Protein AF-A0A016V2E9-F1 (afdb_monomer)

Radius of gyration: 21.02 Å; Cα contacts (8 Å, |Δi|>4): 206; chains: 1; bounding box: 46×68×45 Å

Foldseek 3Di:
DDDDPPPPVVVVVVVVVVVVVVVVVVVVVVVVVVLVVLCVVPPVLAPPDSVLQVVLLVLLCVLLVPPPQQAAEDSVQQSVQSQCADPPRDDDDPPKDKQKDKDWDDDDSNVSSNVCSVVSNVVPPFRYKHKDKDDDPTMIMIMMITD

Mean predicted aligned error: 10.23 Å

Nearest PDB structures (foldseek):
  3qmn-assembly1_B  TM=6.971E-01  e=6.783E-01  Vibrio cholerae O1 biovar El Tor str. N16961
  5vcb-assembly3_M  TM=4.398E-01  e=1.195E+00  Escherichia coli K-12
  8bx8-assembly1_O  TM=2.131E-01  e=7.224E-01  Tetrahymena thermophila
  7kzn-assembly1_F  TM=2.537E-01  e=1.537E+00  Chlamydomonas reinhardtii
  5vcb-assembly3_O  TM=2.467E-01  e=1.743E+00  Escherichia coli K-12

InterPro domains:
  IPR035109 Ancylostoma-associated secreted protein related [PF17641] (40-146)

Solvent-accessible surface area (backbone atoms only — not comparable to full-atom values): 8253 Å² total; per-residue (Å²): 143,80,90,86,77,83,73,71,70,64,62,63,64,58,60,61,57,58,55,51,56,52,50,52,49,51,51,49,49,52,60,52,48,59,62,51,47,31,43,72,76,43,48,92,62,32,66,84,47,61,67,59,48,52,48,44,54,48,38,41,39,61,36,37,66,38,86,90,52,83,63,44,80,34,56,70,31,17,51,56,10,32,37,60,33,37,90,78,70,48,86,85,60,83,93,49,47,74,51,76,50,71,48,76,50,82,80,52,58,60,61,50,29,55,74,38,21,71,60,45,48,69,55,64,86,53,42,36,35,12,52,22,66,33,76,56,101,51,33,24,28,35,23,34,24,32,74

Structure (mmCIF, N/CA/C/O backbone):
data_AF-A0A016V2E9-F1
#
_entry.id   AF-A0A016V2E9-F1
#
loop_
_atom_site.group_PDB
_atom_site.id
_atom_site.type_symbol
_atom_site.label_atom_id
_atom_site.label_alt_id
_atom_site.label_comp_id
_atom_site.label_asym_id
_atom_site.label_entity_id
_atom_site.label_seq_id
_atom_site.pdbx_PDB_ins_code
_atom_site.Cartn_x
_atom_site.Cartn_y
_atom_site.Cartn_z
_atom_site.occupancy
_atom_site.B_iso_or_equiv
_atom_site.auth_seq_id
_atom_site.auth_comp_id
_atom_site.auth_asym_id
_atom_site.auth_atom_id
_atom_site.pdbx_PDB_model_num
ATOM 1 N N . MET A 1 1 ? -31.905 56.557 26.326 1.00 41.41 1 MET A N 1
ATOM 2 C CA . MET A 1 1 ? -31.121 55.365 26.717 1.00 41.41 1 MET A CA 1
ATOM 3 C C . MET A 1 1 ? -31.306 54.320 25.637 1.00 41.41 1 MET A C 1
ATOM 5 O O . MET A 1 1 ? -32.236 53.531 25.692 1.00 41.41 1 MET A O 1
ATOM 9 N N . THR A 1 2 ? -30.495 54.401 24.591 1.00 42.44 2 THR A N 1
ATOM 10 C CA . THR A 1 2 ? -30.602 53.546 23.410 1.00 42.44 2 THR A CA 1
ATOM 11 C C . THR A 1 2 ? -29.299 52.796 23.222 1.00 42.44 2 THR A C 1
ATOM 13 O O . THR A 1 2 ? -28.245 53.405 23.095 1.00 42.44 2 THR A O 1
ATOM 16 N N . SER A 1 3 ? -29.447 51.475 23.150 1.00 50.41 3 SER A N 1
ATOM 17 C CA . SER A 1 3 ? -28.698 50.594 22.258 1.00 50.41 3 SER A CA 1
ATOM 18 C C . SER A 1 3 ? -27.185 50.492 22.483 1.00 50.41 3 SER A C 1
ATOM 20 O O . SER A 1 3 ? -26.402 51.147 21.808 1.00 50.41 3 SER A O 1
ATOM 22 N N . LEU A 1 4 ? -26.774 49.577 23.367 1.00 45.44 4 LEU A N 1
ATOM 23 C CA . LEU A 1 4 ? -25.373 49.135 23.495 1.00 45.44 4 LEU A CA 1
ATOM 24 C C . LEU A 1 4 ? -25.221 47.607 23.636 1.00 45.44 4 LEU A C 1
ATOM 26 O O . LEU A 1 4 ? -24.146 47.126 23.972 1.00 45.44 4 LEU A O 1
ATOM 30 N N . ILE A 1 5 ? -26.276 46.828 23.362 1.00 49.19 5 ILE A N 1
ATOM 31 C CA . ILE A 1 5 ? -26.257 45.360 23.539 1.00 49.19 5 ILE A CA 1
ATOM 32 C C . ILE A 1 5 ? -26.089 44.605 22.202 1.00 49.19 5 ILE A C 1
ATOM 34 O O . ILE A 1 5 ? -25.763 43.424 22.187 1.00 49.19 5 ILE A O 1
ATOM 38 N N . THR A 1 6 ? -26.201 45.266 21.049 1.00 46.56 6 THR A N 1
ATOM 39 C CA . THR A 1 6 ? -26.190 44.595 19.734 1.00 46.56 6 THR A CA 1
ATOM 40 C C . THR A 1 6 ? -24.811 44.360 19.101 1.00 46.56 6 THR A C 1
ATOM 42 O O . THR A 1 6 ? -24.747 43.742 18.044 1.00 46.56 6 THR A O 1
ATOM 45 N N . LEU A 1 7 ? -23.699 44.783 19.716 1.00 43.91 7 LEU A N 1
ATOM 46 C CA . LEU A 1 7 ? -22.363 44.713 19.088 1.00 43.91 7 LEU A CA 1
ATOM 47 C C . LEU A 1 7 ? -21.453 43.569 19.567 1.00 43.91 7 LEU A C 1
ATOM 49 O O . LEU A 1 7 ? -20.389 43.368 18.991 1.00 43.91 7 LEU A O 1
ATOM 53 N N . VAL A 1 8 ? -21.858 42.777 20.565 1.00 48.31 8 VAL A N 1
ATOM 54 C CA . VAL A 1 8 ? -20.993 41.717 21.132 1.00 48.31 8 VAL A CA 1
ATOM 55 C C . VAL A 1 8 ? -21.250 40.334 20.508 1.00 48.31 8 VAL A C 1
ATOM 57 O O . VAL A 1 8 ? -20.428 39.434 20.639 1.00 48.31 8 VAL A O 1
ATOM 60 N N . ALA A 1 9 ? -22.335 40.156 19.748 1.00 44.69 9 ALA A N 1
ATOM 61 C CA . ALA A 1 9 ? -22.663 38.863 19.139 1.00 44.69 9 ALA A CA 1
ATOM 62 C C . ALA A 1 9 ? -21.905 38.568 17.824 1.00 44.69 9 ALA A C 1
ATOM 64 O O . ALA A 1 9 ? -21.700 37.404 17.497 1.00 44.69 9 ALA A O 1
ATOM 65 N N . CYS A 1 10 ? -21.441 39.583 17.082 1.00 43.78 10 CYS A N 1
ATOM 66 C CA . CYS A 1 10 ? -20.758 39.376 15.791 1.00 43.78 10 CYS A CA 1
ATOM 67 C C . CYS A 1 10 ? -19.262 39.038 15.908 1.00 43.78 10 CYS A C 1
ATOM 69 O O . CYS A 1 10 ? -18.694 38.479 14.972 1.00 43.78 10 CYS A O 1
ATOM 71 N N . ALA A 1 11 ? -18.614 39.335 17.039 1.00 46.91 11 ALA A N 1
ATOM 72 C CA . ALA A 1 11 ? -17.184 39.066 17.217 1.00 46.91 11 ALA A CA 1
ATOM 73 C C . ALA A 1 11 ? -16.881 37.571 17.435 1.00 46.91 11 ALA A C 1
ATOM 75 O O . ALA A 1 11 ? -15.829 37.086 17.023 1.00 46.91 11 ALA A O 1
ATOM 76 N N . PHE A 1 12 ? -17.820 36.816 18.015 1.00 46.50 12 PHE A N 1
ATOM 77 C CA . PHE A 1 12 ? -17.642 35.380 18.257 1.00 46.50 12 PHE A CA 1
ATOM 78 C C . PHE A 1 12 ? -17.838 34.524 17.002 1.00 46.50 12 PHE A C 1
ATOM 80 O O . PHE A 1 12 ? -17.213 33.476 16.892 1.00 46.50 12 PHE A O 1
ATOM 87 N N . TYR A 1 13 ? -18.626 34.976 16.022 1.00 44.47 13 TYR A N 1
ATOM 88 C CA . TYR A 1 13 ? -18.778 34.252 14.754 1.00 44.47 13 TYR A CA 1
ATOM 89 C C . TYR A 1 13 ? -17.561 34.392 13.827 1.00 44.47 13 TYR A C 1
ATOM 91 O O . TYR A 1 13 ? -17.317 33.502 13.019 1.00 44.47 13 TYR A O 1
ATOM 99 N N . LEU A 1 14 ? -16.764 35.459 13.963 1.00 45.88 14 LEU A N 1
ATOM 100 C CA . LEU A 1 14 ? -15.556 35.661 13.150 1.00 45.88 14 LEU A CA 1
ATOM 101 C C . LEU A 1 14 ? -14.338 34.868 13.660 1.00 45.88 14 LEU A C 1
ATOM 103 O O . LEU A 1 14 ? -13.479 34.512 12.860 1.00 45.88 14 LEU A O 1
ATOM 107 N N . LEU A 1 15 ? -14.285 34.534 14.955 1.00 44.59 15 LEU A N 1
ATOM 108 C CA . LEU A 1 15 ? -13.196 33.743 15.554 1.00 44.59 15 LEU A CA 1
ATOM 109 C C . LEU A 1 15 ? -13.276 32.238 15.243 1.00 44.59 15 LEU A C 1
ATOM 111 O O . LEU A 1 15 ? -12.266 31.545 15.308 1.00 44.59 15 LEU A O 1
ATOM 115 N N . VAL A 1 16 ? -14.458 31.718 14.897 1.00 49.31 16 VAL A N 1
ATOM 116 C CA . VAL A 1 16 ? -14.649 30.285 14.592 1.00 49.31 16 VAL A CA 1
ATOM 117 C C . VAL A 1 16 ? -14.245 29.948 13.148 1.00 49.31 16 VAL A C 1
ATOM 119 O O . VAL A 1 16 ? -13.903 28.808 12.842 1.00 49.31 16 VAL A O 1
ATOM 122 N N . ILE A 1 17 ? -14.235 30.936 12.248 1.00 49.47 17 ILE A N 1
ATOM 123 C CA . ILE A 1 17 ? -13.912 30.717 10.830 1.00 49.47 17 ILE A CA 1
ATOM 124 C C . ILE A 1 17 ? -12.390 30.645 10.613 1.00 49.47 17 ILE A C 1
ATOM 126 O O . ILE A 1 17 ? -11.930 29.883 9.765 1.00 49.47 17 ILE A O 1
ATOM 130 N N . THR A 1 18 ? -11.589 31.370 11.404 1.00 50.88 18 THR A N 1
ATOM 131 C CA . THR A 1 18 ? -10.121 31.382 11.255 1.00 50.88 18 THR A CA 1
ATOM 132 C C . THR A 1 18 ? -9.464 30.066 11.672 1.00 50.88 18 THR A C 1
ATOM 134 O O . THR A 1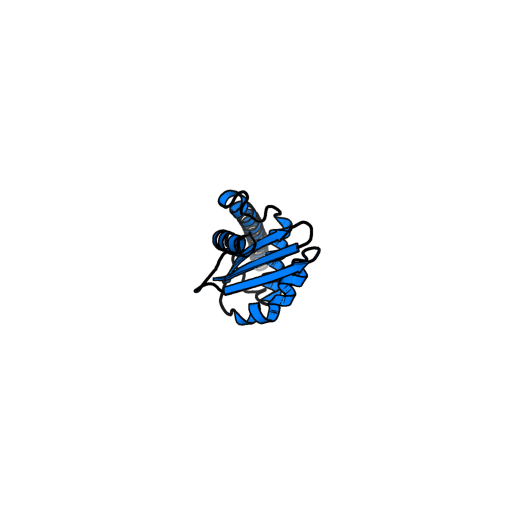 18 ? -8.504 29.645 11.039 1.00 50.88 18 THR A O 1
ATOM 137 N N . THR A 1 19 ? -10.010 29.363 12.669 1.00 52.69 19 THR A N 1
ATOM 138 C CA . THR A 1 19 ? -9.435 28.095 13.158 1.00 52.69 19 THR A CA 1
ATOM 139 C C . THR A 1 19 ? -9.622 26.934 12.186 1.00 52.69 19 THR A C 1
ATOM 141 O O . THR A 1 19 ? -8.807 26.015 12.163 1.00 52.69 19 THR A O 1
ATOM 144 N N . SER A 1 20 ? -10.675 26.969 11.366 1.00 57.94 20 SER A N 1
ATOM 145 C CA . SER A 1 20 ? -10.991 25.882 10.432 1.00 57.94 20 SER A CA 1
ATOM 146 C C . SER A 1 20 ? -10.021 25.872 9.250 1.00 57.94 20 SER A C 1
ATOM 148 O O . SER A 1 20 ? -9.468 24.829 8.918 1.00 57.94 20 SER A O 1
ATOM 150 N N . ALA A 1 21 ? -9.731 27.044 8.678 1.00 59.84 21 ALA A N 1
ATOM 151 C CA . ALA A 1 21 ? -8.780 27.171 7.574 1.00 59.84 21 ALA A CA 1
ATOM 152 C C . ALA A 1 21 ? -7.335 26.860 8.004 1.00 59.84 21 ALA A C 1
ATOM 154 O O . ALA A 1 21 ? -6.588 26.240 7.253 1.00 59.84 21 ALA A O 1
ATOM 155 N N . GLU A 1 22 ? -6.939 27.252 9.219 1.00 60.91 22 GLU A N 1
ATOM 156 C CA . GLU A 1 22 ? -5.619 26.924 9.774 1.00 60.91 22 GLU A CA 1
ATOM 157 C C . GLU A 1 22 ? -5.480 25.429 10.091 1.00 60.91 22 GLU A C 1
ATOM 159 O O . GLU A 1 22 ? -4.434 24.842 9.816 1.00 60.91 22 GLU A O 1
ATOM 164 N N . ALA A 1 23 ? -6.533 24.789 10.612 1.00 61.34 23 ALA A N 1
ATOM 165 C CA . ALA A 1 23 ? -6.551 23.346 10.842 1.00 61.34 23 ALA A CA 1
ATOM 166 C C . ALA A 1 23 ? -6.495 22.556 9.526 1.00 61.34 23 ALA A C 1
ATOM 168 O O . ALA A 1 23 ? -5.719 21.608 9.419 1.00 61.34 23 ALA A O 1
ATOM 169 N N . GLU A 1 24 ? -7.253 22.972 8.508 1.00 61.00 24 GLU A N 1
ATOM 170 C CA . GLU A 1 24 ? -7.212 22.379 7.166 1.00 61.00 24 GLU A CA 1
ATOM 171 C C . GLU A 1 24 ? -5.839 22.565 6.505 1.00 61.00 24 GLU A C 1
ATOM 173 O O . GLU A 1 24 ? -5.293 21.617 5.941 1.00 61.00 24 GLU A O 1
ATOM 178 N N . ALA A 1 25 ? -5.236 23.752 6.626 1.00 62.72 25 ALA A N 1
ATOM 179 C CA . ALA A 1 25 ? -3.898 24.028 6.109 1.00 62.72 25 ALA A CA 1
ATOM 180 C C . ALA A 1 25 ? -2.818 23.200 6.825 1.00 62.72 25 ALA A C 1
ATOM 182 O O . ALA A 1 25 ? -1.950 22.630 6.164 1.00 62.72 25 ALA A O 1
ATOM 183 N N . ALA A 1 26 ? -2.897 23.066 8.152 1.00 60.69 26 ALA A N 1
ATOM 184 C CA . ALA A 1 26 ? -1.989 22.232 8.937 1.00 60.69 26 ALA A CA 1
ATOM 185 C C . ALA A 1 26 ? -2.162 20.736 8.622 1.00 60.69 26 ALA A C 1
ATOM 187 O O . ALA A 1 26 ? -1.179 19.993 8.547 1.00 60.69 26 ALA A O 1
ATOM 188 N N . GLU A 1 27 ? -3.396 20.281 8.390 1.00 61.34 27 GLU A N 1
ATOM 189 C CA . GLU A 1 27 ? -3.680 18.917 7.951 1.00 61.34 27 GLU A CA 1
ATOM 190 C C . GLU A 1 27 ? -3.150 18.668 6.531 1.00 61.34 27 GLU A C 1
ATOM 192 O O . GLU A 1 27 ? -2.584 17.608 6.253 1.00 61.34 27 GLU A O 1
ATOM 197 N N . GLU A 1 28 ? -3.272 19.642 5.628 1.00 60.28 28 GLU A N 1
ATOM 198 C CA . GLU A 1 28 ? -2.750 19.545 4.267 1.00 60.28 28 GLU A CA 1
ATOM 199 C C . GLU A 1 28 ? -1.212 19.587 4.227 1.00 60.28 28 GLU A C 1
ATOM 201 O O . GLU A 1 28 ? -0.587 18.850 3.458 1.00 60.28 28 GLU A O 1
ATOM 206 N N . GLU A 1 29 ? -0.584 20.394 5.081 1.00 61.25 29 GLU A N 1
ATOM 207 C CA . GLU A 1 29 ? 0.870 20.468 5.232 1.00 61.25 29 GLU A CA 1
ATOM 208 C C . GLU A 1 29 ? 1.437 19.184 5.854 1.00 61.25 29 GLU A C 1
ATOM 210 O O . GLU A 1 29 ? 2.373 18.593 5.309 1.00 61.25 29 GLU A O 1
ATOM 215 N N . SER A 1 30 ? 0.799 18.672 6.912 1.00 60.22 30 SER A N 1
ATOM 216 C CA . SER A 1 30 ? 1.043 17.333 7.466 1.00 60.22 30 SER A CA 1
ATOM 217 C C . SER A 1 30 ? 0.932 16.257 6.379 1.00 60.22 30 SER A C 1
ATOM 219 O O . SER A 1 30 ? 1.842 15.437 6.208 1.00 60.22 30 SER A O 1
ATOM 221 N N . LYS A 1 31 ? -0.123 16.331 5.549 1.00 59.59 31 LYS A N 1
ATOM 222 C CA . LYS A 1 31 ? -0.351 15.425 4.416 1.00 59.59 31 LYS A CA 1
ATOM 223 C C . LYS A 1 31 ? 0.726 15.526 3.319 1.00 59.59 31 LYS A C 1
ATOM 225 O O . LYS A 1 31 ? 1.025 14.544 2.641 1.00 59.59 31 LYS A O 1
ATOM 230 N N . LYS A 1 32 ? 1.326 16.695 3.100 1.00 61.09 32 LYS A N 1
ATOM 231 C CA . LYS A 1 32 ? 2.451 16.854 2.159 1.00 61.09 32 LYS A CA 1
ATOM 232 C C . LYS A 1 32 ? 3.759 16.336 2.760 1.00 61.09 32 LYS A C 1
ATOM 234 O O . LYS A 1 32 ? 4.540 15.697 2.052 1.00 61.09 32 LYS A O 1
ATOM 239 N N . LYS A 1 33 ? 3.965 16.536 4.062 1.00 65.12 33 LYS A N 1
ATOM 240 C CA . LYS A 1 33 ? 5.181 16.151 4.785 1.00 65.12 33 LYS A CA 1
ATOM 241 C C . LYS A 1 33 ? 5.380 14.634 4.856 1.00 65.12 33 LYS A C 1
ATOM 243 O O . LYS A 1 33 ? 6.464 14.164 4.515 1.00 65.12 33 LYS A O 1
ATOM 248 N N . PHE A 1 34 ? 4.342 13.851 5.172 1.00 66.25 34 PHE A N 1
ATOM 249 C CA . PHE A 1 34 ? 4.491 12.385 5.266 1.00 66.25 34 PHE A CA 1
ATOM 250 C C . PHE A 1 34 ? 4.832 11.719 3.920 1.00 66.25 34 PHE A C 1
ATOM 252 O O . PHE A 1 34 ? 5.533 10.710 3.858 1.00 66.25 34 PHE A O 1
ATOM 259 N N . MET A 1 35 ? 4.365 12.298 2.809 1.00 66.88 35 MET A N 1
ATOM 260 C CA . MET A 1 35 ? 4.666 11.803 1.464 1.00 66.88 35 MET A CA 1
ATOM 261 C C . MET A 1 35 ? 6.134 12.039 1.078 1.00 66.88 35 MET A C 1
ATOM 263 O O . MET A 1 35 ? 6.712 11.217 0.367 1.00 66.88 35 MET A O 1
ATOM 267 N N . ALA A 1 36 ? 6.751 13.127 1.544 1.00 75.44 36 ALA A N 1
ATOM 268 C CA . ALA A 1 36 ? 8.183 13.363 1.366 1.00 75.44 36 ALA A CA 1
ATOM 269 C C . ALA A 1 36 ? 9.026 12.444 2.271 1.00 75.44 36 ALA A C 1
ATOM 271 O O . ALA A 1 36 ? 10.023 11.880 1.822 1.00 75.44 36 ALA A O 1
ATOM 272 N N . GLU A 1 37 ? 8.571 12.219 3.504 1.00 85.19 37 GLU A N 1
ATOM 273 C CA . GLU A 1 37 ? 9.294 11.473 4.537 1.00 85.19 37 GLU A CA 1
ATOM 274 C C . GLU A 1 37 ? 9.650 10.036 4.126 1.00 85.19 37 GLU A C 1
ATOM 276 O O . GLU A 1 37 ? 10.777 9.590 4.337 1.00 85.19 37 GLU A O 1
ATOM 281 N N . CYS A 1 38 ? 8.735 9.300 3.484 1.00 89.69 38 CYS A N 1
ATOM 282 C CA . CYS A 1 38 ? 9.049 7.931 3.059 1.00 89.69 38 CYS A CA 1
ATOM 283 C C . CYS A 1 38 ? 10.096 7.885 1.942 1.00 89.69 38 CYS A C 1
ATOM 285 O O . CYS A 1 38 ? 10.874 6.937 1.886 1.00 89.69 38 CYS A O 1
ATOM 287 N N . ASN A 1 39 ? 10.150 8.898 1.070 1.00 89.31 39 ASN A N 1
ATOM 288 C CA . ASN A 1 39 ? 11.188 8.966 0.038 1.00 89.31 39 ASN A CA 1
ATOM 289 C C . ASN A 1 39 ? 12.562 9.230 0.661 1.00 89.31 39 ASN A C 1
ATOM 291 O O . ASN A 1 39 ? 13.533 8.593 0.264 1.00 89.31 39 ASN A O 1
ATOM 295 N N . GLU A 1 40 ? 12.632 10.112 1.660 1.00 89.88 40 GLU A N 1
ATOM 296 C CA . GLU A 1 40 ? 13.864 10.390 2.404 1.00 89.88 40 GLU A CA 1
ATOM 297 C C . GLU A 1 40 ? 14.342 9.156 3.188 1.00 89.88 40 GLU A C 1
ATOM 299 O O . GLU A 1 40 ? 15.505 8.771 3.099 1.00 89.88 40 GLU A O 1
ATOM 304 N N . LYS A 1 41 ? 13.430 8.478 3.899 1.00 90.81 41 LYS A N 1
ATOM 305 C CA . LYS A 1 41 ? 13.756 7.308 4.731 1.00 90.81 41 LYS A CA 1
ATOM 306 C C . LYS A 1 41 ? 14.108 6.053 3.934 1.00 90.81 41 LYS A C 1
ATOM 308 O O . LYS A 1 41 ? 14.923 5.250 4.387 1.00 90.81 41 LYS A O 1
ATOM 313 N N . LEU A 1 42 ? 13.438 5.819 2.803 1.00 92.06 42 LEU A N 1
ATOM 314 C CA . LEU A 1 42 ? 13.511 4.543 2.082 1.00 92.06 42 LEU A CA 1
ATOM 315 C C . LEU A 1 42 ? 14.317 4.614 0.783 1.00 92.06 42 LEU A C 1
ATOM 317 O O . LEU A 1 42 ? 14.700 3.561 0.273 1.00 92.06 42 LEU A O 1
ATOM 321 N N . GLY A 1 43 ? 14.563 5.806 0.235 1.00 91.25 43 GLY A N 1
ATOM 322 C CA . GLY A 1 43 ? 15.26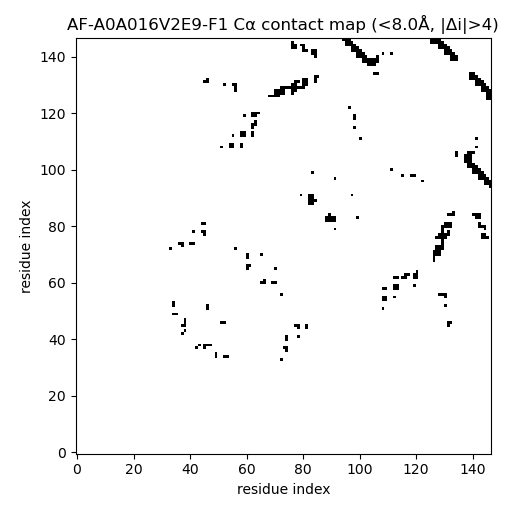5 5.973 -1.035 1.00 91.25 43 GLY A CA 1
ATOM 323 C C . GLY A 1 43 ? 14.591 5.205 -2.176 1.00 91.25 43 GLY A C 1
ATOM 324 O O . GLY A 1 43 ? 13.399 5.354 -2.439 1.00 91.25 43 GLY A O 1
ATOM 325 N N . ASP A 1 44 ? 15.346 4.327 -2.832 1.00 88.56 44 ASP A N 1
ATOM 326 C CA . ASP A 1 44 ? 14.888 3.477 -3.940 1.00 88.56 44 ASP A CA 1
ATOM 327 C C . ASP A 1 44 ? 13.872 2.394 -3.524 1.00 88.56 44 ASP A C 1
ATOM 329 O O . ASP A 1 44 ? 13.230 1.762 -4.374 1.00 88.56 44 ASP A O 1
ATOM 333 N N . LYS A 1 45 ? 13.700 2.169 -2.215 1.00 88.69 45 LYS A N 1
ATOM 334 C CA . LYS A 1 45 ? 12.724 1.217 -1.665 1.00 88.69 45 LYS A CA 1
ATOM 335 C C . LYS A 1 45 ? 11.306 1.787 -1.609 1.00 88.69 45 LYS A C 1
ATOM 337 O O . LYS A 1 45 ? 10.351 1.009 -1.549 1.00 88.69 45 LYS A O 1
ATOM 342 N N . ALA A 1 46 ? 11.167 3.109 -1.670 1.00 92.56 46 ALA A N 1
ATOM 343 C CA . ALA A 1 46 ? 9.884 3.795 -1.617 1.00 92.56 46 ALA A CA 1
ATOM 344 C C . ALA A 1 46 ? 9.087 3.705 -2.933 1.00 92.56 46 ALA A C 1
ATOM 346 O O . ALA A 1 46 ? 9.636 3.473 -4.013 1.00 92.56 46 ALA A O 1
ATOM 347 N N . ILE A 1 47 ? 7.779 3.977 -2.864 1.00 93.44 47 ILE A N 1
ATOM 348 C CA . ILE A 1 47 ? 6.994 4.367 -4.041 1.00 93.44 47 ILE A CA 1
ATOM 349 C C . ILE A 1 47 ? 7.495 5.742 -4.508 1.00 93.44 47 ILE A C 1
ATOM 351 O O . ILE A 1 47 ? 7.063 6.783 -4.017 1.00 93.44 47 ILE A O 1
ATOM 355 N N . GLY A 1 48 ? 8.378 5.746 -5.507 1.00 89.00 48 GLY A N 1
ATOM 356 C CA . GLY A 1 48 ? 9.000 6.972 -6.020 1.00 89.00 48 GLY A CA 1
ATOM 357 C C . GLY A 1 48 ? 8.044 7.953 -6.713 1.00 89.00 48 GLY A C 1
ATOM 358 O O . GLY A 1 48 ? 8.434 9.079 -6.997 1.00 89.00 48 GLY A O 1
ATOM 359 N N . ASN A 1 49 ? 6.793 7.559 -6.985 1.00 89.75 49 ASN A N 1
ATOM 360 C CA . ASN A 1 49 ? 5.759 8.444 -7.522 1.00 89.75 49 ASN A CA 1
ATOM 361 C C . ASN A 1 49 ? 4.798 8.888 -6.394 1.00 89.75 49 ASN A C 1
ATOM 363 O O . ASN A 1 49 ? 3.931 8.099 -5.998 1.00 89.75 49 ASN A O 1
ATOM 367 N N . PRO A 1 50 ? 4.881 10.146 -5.909 1.00 86.62 50 PRO A N 1
ATOM 368 C CA . PRO A 1 50 ? 4.047 10.629 -4.804 1.00 86.62 50 PRO A CA 1
ATOM 369 C C . PRO A 1 50 ? 2.546 10.582 -5.105 1.00 86.62 50 PRO A C 1
ATOM 371 O O . PRO A 1 50 ? 1.742 10.297 -4.219 1.00 86.62 50 PRO A O 1
ATOM 374 N N . HIS A 1 51 ? 2.154 10.813 -6.362 1.00 89.19 51 HIS A N 1
ATOM 375 C CA . HIS A 1 51 ? 0.754 10.732 -6.772 1.00 89.19 51 HIS A CA 1
ATOM 376 C C . HIS A 1 51 ? 0.232 9.293 -6.690 1.00 89.19 51 HIS A C 1
ATOM 378 O O . HIS A 1 51 ? -0.857 9.066 -6.168 1.00 89.19 51 HIS A O 1
ATOM 384 N N . ALA A 1 52 ? 1.028 8.312 -7.128 1.00 92.44 52 ALA A N 1
ATOM 385 C CA . ALA A 1 52 ? 0.677 6.898 -7.014 1.00 92.44 52 ALA A CA 1
ATOM 386 C C . ALA A 1 52 ? 0.564 6.451 -5.548 1.00 92.44 52 ALA A C 1
ATOM 388 O O . ALA A 1 52 ? -0.376 5.733 -5.209 1.00 92.44 52 ALA A O 1
ATOM 389 N N . ARG A 1 53 ? 1.471 6.910 -4.671 1.00 92.88 53 ARG A N 1
ATOM 3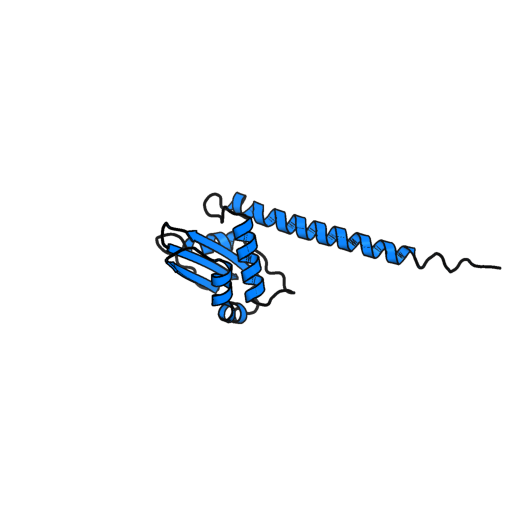90 C CA . ARG A 1 53 ? 1.394 6.628 -3.228 1.00 92.88 53 ARG A CA 1
ATOM 391 C C . ARG A 1 53 ? 0.119 7.216 -2.619 1.00 92.88 53 ARG A C 1
ATOM 393 O O . ARG A 1 53 ? -0.635 6.489 -1.976 1.00 92.88 53 ARG A O 1
ATOM 400 N N . LYS A 1 54 ? -0.160 8.503 -2.871 1.00 90.56 54 LYS A N 1
ATOM 401 C CA . LYS A 1 54 ? -1.373 9.183 -2.386 1.00 90.56 54 LYS A CA 1
ATOM 402 C C . LYS A 1 54 ? -2.643 8.493 -2.885 1.00 90.56 54 LYS A C 1
ATOM 404 O O . LYS A 1 54 ? -3.562 8.290 -2.101 1.00 90.56 54 LYS A O 1
ATOM 409 N N . MET A 1 55 ? -2.683 8.114 -4.163 1.00 92.44 55 MET A N 1
ATOM 410 C CA . MET A 1 55 ? -3.814 7.404 -4.760 1.00 92.44 55 MET A CA 1
ATOM 411 C C . MET A 1 55 ? -4.036 6.043 -4.099 1.00 92.44 55 MET A C 1
ATOM 413 O O . MET A 1 55 ? -5.147 5.763 -3.665 1.00 92.44 55 MET A O 1
ATOM 417 N N . LEU A 1 56 ? -2.994 5.212 -3.985 1.00 95.00 56 LEU A N 1
ATOM 418 C CA . LEU A 1 56 ? -3.117 3.887 -3.373 1.00 95.00 56 LEU A CA 1
ATOM 419 C C . LEU A 1 56 ? -3.570 3.986 -1.913 1.00 95.00 56 LEU A C 1
ATOM 421 O O . LEU A 1 56 ? -4.477 3.269 -1.502 1.00 95.00 56 LEU A O 1
ATOM 425 N N . PHE A 1 57 ? -2.991 4.914 -1.149 1.00 93.31 57 PHE A N 1
ATOM 426 C CA . PHE A 1 57 ? -3.391 5.147 0.235 1.00 93.31 57 PHE A CA 1
ATOM 427 C C . PHE A 1 57 ? -4.844 5.623 0.357 1.00 93.31 57 PHE A C 1
ATOM 429 O O . PHE A 1 57 ? -5.578 5.131 1.214 1.00 93.31 57 PHE A O 1
ATOM 436 N N . ALA A 1 58 ? -5.277 6.551 -0.501 1.00 92.00 58 ALA A N 1
ATOM 437 C CA . ALA A 1 58 ? -6.662 7.001 -0.529 1.00 92.00 58 ALA A CA 1
ATOM 438 C C . ALA A 1 58 ? -7.600 5.824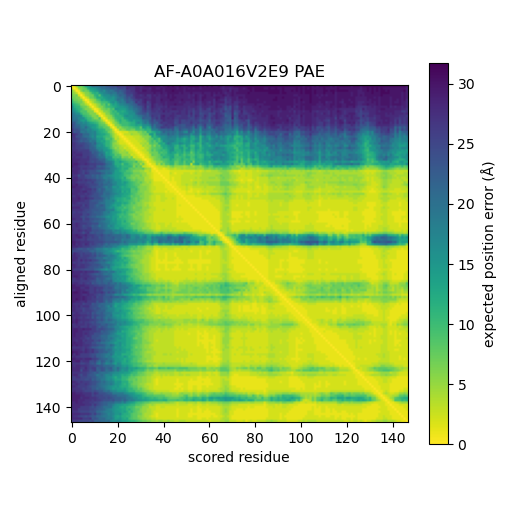 -0.818 1.00 92.00 58 ALA A C 1
ATOM 440 O O . ALA A 1 58 ? -8.450 5.527 0.011 1.00 92.00 58 ALA A O 1
ATOM 441 N N . GLU A 1 59 ? -7.399 5.095 -1.919 1.00 94.19 59 GLU A N 1
ATOM 442 C CA . GLU A 1 59 ? -8.264 3.978 -2.333 1.00 94.19 59 GLU A CA 1
ATOM 443 C C . GLU A 1 59 ? -8.343 2.856 -1.280 1.00 94.19 59 GLU A C 1
ATOM 445 O O . GLU A 1 59 ? -9.404 2.261 -1.091 1.00 94.19 59 GLU A O 1
ATOM 450 N N . VAL A 1 60 ? -7.265 2.601 -0.528 1.00 94.38 60 VAL A N 1
ATOM 451 C CA . VAL A 1 60 ? -7.293 1.674 0.617 1.00 94.38 60 VAL A CA 1
ATOM 452 C C . VAL A 1 60 ? -8.204 2.183 1.738 1.00 94.38 60 VAL A C 1
ATOM 454 O O . VAL A 1 60 ? -9.005 1.405 2.259 1.00 94.38 60 VAL A O 1
ATOM 457 N N . GLN A 1 61 ? -8.141 3.473 2.086 1.00 92.12 61 GLN A N 1
ATOM 458 C CA . GLN A 1 61 ? -9.048 4.072 3.076 1.00 92.12 61 GLN A CA 1
ATOM 459 C C . GLN A 1 61 ? -10.510 4.008 2.614 1.00 92.12 61 GLN A C 1
ATOM 461 O O . GLN A 1 61 ? -11.387 3.631 3.400 1.00 92.12 61 GLN A O 1
ATOM 466 N N . ILE A 1 62 ? -10.761 4.290 1.325 1.00 91.62 62 ILE A N 1
ATOM 467 C CA . ILE A 1 62 ? -12.087 4.161 0.701 1.00 91.62 62 ILE A CA 1
ATOM 468 C C . ILE A 1 62 ? -12.608 2.733 0.854 1.00 91.62 62 ILE A C 1
ATOM 470 O O . ILE A 1 62 ? -13.716 2.519 1.348 1.00 91.62 62 ILE A O 1
ATOM 474 N N . ALA A 1 63 ? -11.811 1.751 0.432 1.00 92.88 63 ALA A N 1
ATOM 475 C CA . ALA A 1 63 ? -12.201 0.348 0.417 1.00 92.88 63 ALA A CA 1
ATOM 476 C C . ALA A 1 63 ? -12.408 -0.212 1.833 1.00 92.88 63 ALA A C 1
ATOM 478 O O . ALA A 1 63 ? -13.342 -0.981 2.060 1.00 92.88 63 ALA A O 1
ATOM 479 N N . LYS A 1 64 ? -11.599 0.221 2.807 1.00 91.00 64 LYS A N 1
ATOM 480 C CA . LYS A 1 64 ? -11.771 -0.139 4.220 1.00 91.00 64 LYS A CA 1
ATOM 481 C C . LYS A 1 64 ? -13.037 0.469 4.842 1.00 91.00 64 LYS A C 1
ATOM 483 O O . LYS A 1 64 ? -13.538 -0.069 5.826 1.00 91.00 64 LYS A O 1
ATOM 488 N N . GLY A 1 65 ? -13.579 1.547 4.270 1.00 86.88 65 GLY A N 1
ATOM 489 C CA . GLY A 1 65 ? -14.779 2.229 4.768 1.00 86.88 65 GLY A CA 1
ATOM 490 C C . GLY A 1 65 ? -14.521 3.149 5.966 1.00 86.88 65 GLY A C 1
ATOM 491 O O . GLY A 1 65 ? -15.455 3.492 6.684 1.00 86.88 65 GLY A O 1
ATOM 492 N N . GLN A 1 66 ? -13.269 3.555 6.193 1.00 70.38 66 GLN A N 1
ATOM 493 C CA . GLN A 1 66 ? -12.856 4.389 7.329 1.00 70.38 66 GLN A CA 1
ATOM 494 C C . GLN A 1 66 ? -12.680 5.866 6.950 1.00 70.38 66 GLN A C 1
ATOM 496 O O . GLN A 1 66 ? -11.710 6.506 7.330 1.00 70.38 66 GLN A O 1
ATOM 501 N N . TRP A 1 67 ? -13.651 6.445 6.244 1.00 59.47 67 TRP A N 1
ATOM 502 C CA . TRP A 1 67 ? -13.598 7.862 5.857 1.00 59.47 67 TRP A CA 1
ATOM 503 C C . TRP A 1 67 ? -13.545 8.836 7.049 1.00 59.47 67 TRP A C 1
ATOM 505 O O . TRP A 1 67 ? -12.999 9.924 6.913 1.00 59.47 67 TRP A O 1
ATOM 515 N N . ASN A 1 68 ? -14.046 8.418 8.219 1.00 53.28 68 ASN A N 1
ATOM 516 C CA . ASN A 1 68 ? -14.080 9.221 9.451 1.00 53.28 68 ASN A CA 1
ATOM 517 C C . ASN A 1 68 ? -13.013 8.808 10.488 1.00 53.28 68 ASN A C 1
ATOM 519 O O . ASN A 1 68 ? -12.936 9.402 11.557 1.00 53.28 68 ASN A O 1
ATOM 523 N N . ASN A 1 69 ? -12.217 7.772 10.201 1.00 57.47 69 ASN A N 1
ATOM 524 C CA . ASN A 1 69 ? -11.127 7.292 11.051 1.00 57.47 69 ASN A CA 1
ATOM 525 C C . ASN A 1 69 ? -9.854 7.339 10.211 1.00 57.47 69 ASN A C 1
ATOM 527 O O . ASN A 1 69 ? -9.536 6.373 9.523 1.00 57.47 69 ASN A O 1
ATOM 531 N N . LEU A 1 70 ? -9.177 8.488 10.240 1.00 73.50 70 LEU A N 1
ATOM 532 C CA . LEU A 1 70 ? -7.971 8.747 9.458 1.00 73.50 70 LEU A CA 1
ATOM 533 C C . LEU A 1 70 ? -6.946 7.644 9.738 1.00 73.50 70 LEU A C 1
ATOM 535 O O . LEU A 1 70 ? -6.393 7.556 10.836 1.00 73.50 70 LEU A O 1
ATOM 539 N N . MET A 1 71 ? -6.738 6.766 8.756 1.00 86.88 71 MET A N 1
ATOM 540 C CA . MET A 1 71 ? -5.625 5.834 8.813 1.00 86.88 71 MET A CA 1
ATOM 541 C C . MET A 1 71 ? -4.325 6.634 8.778 1.00 86.88 71 MET A C 1
ATOM 543 O O . MET A 1 71 ? -4.252 7.699 8.167 1.00 86.88 71 MET A O 1
ATOM 547 N N . GLU A 1 72 ? -3.284 6.104 9.396 1.00 90.88 72 GLU A N 1
ATOM 548 C CA . GLU A 1 72 ? -1.951 6.682 9.348 1.00 90.88 72 GLU A CA 1
ATOM 549 C C . GLU A 1 72 ? -1.098 5.908 8.343 1.00 90.88 72 GLU A C 1
ATOM 551 O O . GLU A 1 72 ? -1.073 4.672 8.336 1.00 90.88 72 GLU A O 1
ATOM 556 N N . TYR A 1 73 ? -0.389 6.636 7.486 1.00 91.81 73 TYR A N 1
ATOM 557 C CA . TYR A 1 73 ? 0.552 6.025 6.562 1.00 91.81 73 TYR A CA 1
ATOM 558 C C . TYR A 1 73 ? 1.916 5.843 7.237 1.00 91.81 73 TYR A C 1
ATOM 560 O O . TYR A 1 73 ? 2.478 6.801 7.758 1.00 91.81 73 TYR A O 1
ATOM 568 N N . SER A 1 74 ? 2.471 4.633 7.199 1.00 94.31 74 SER A N 1
ATOM 569 C CA . SER A 1 74 ? 3.754 4.294 7.819 1.00 94.31 74 SER A CA 1
ATOM 570 C C . SER A 1 74 ? 4.793 3.894 6.776 1.00 94.31 74 SER A C 1
ATOM 572 O O . SER A 1 74 ? 4.616 2.925 6.031 1.00 94.31 74 SER A O 1
ATOM 574 N N . CYS A 1 75 ? 5.927 4.600 6.768 1.00 94.62 75 CYS A N 1
ATOM 575 C CA . CYS A 1 75 ? 7.066 4.257 5.916 1.00 94.62 75 CYS A CA 1
ATOM 576 C C . CYS A 1 75 ? 7.688 2.901 6.294 1.00 94.62 75 CYS A C 1
ATOM 578 O O . CYS A 1 75 ? 8.185 2.189 5.424 1.00 94.62 75 CYS A O 1
ATOM 580 N N . ASP A 1 76 ? 7.615 2.497 7.565 1.00 95.19 76 ASP A N 1
ATOM 581 C CA . ASP A 1 76 ? 8.094 1.180 7.997 1.00 95.19 76 ASP A CA 1
ATOM 582 C C . ASP A 1 76 ? 7.210 0.063 7.431 1.00 95.19 76 ASP A C 1
ATOM 584 O O . ASP A 1 76 ? 7.715 -0.951 6.944 1.00 95.19 76 ASP A O 1
ATOM 588 N N . LEU A 1 77 ? 5.893 0.280 7.385 1.00 97.31 77 LEU A N 1
ATOM 589 C CA . LEU A 1 77 ? 4.970 -0.646 6.730 1.00 97.31 77 LEU A CA 1
ATOM 590 C C . LEU A 1 77 ? 5.124 -0.622 5.196 1.00 97.31 77 LEU A C 1
ATOM 592 O O . LEU A 1 77 ? 5.002 -1.669 4.568 1.00 97.31 77 LEU A O 1
ATOM 596 N N . GLU A 1 78 ? 5.465 0.519 4.576 1.00 97.31 78 GLU A N 1
ATOM 597 C CA . GLU A 1 78 ? 5.810 0.598 3.140 1.00 97.31 78 GLU A CA 1
ATOM 598 C C . GLU A 1 78 ? 7.074 -0.216 2.831 1.00 97.31 78 GLU A C 1
ATOM 600 O O . GLU A 1 78 ? 7.134 -0.919 1.818 1.00 97.31 78 GLU A O 1
ATOM 605 N N . LYS A 1 79 ? 8.062 -0.185 3.731 1.00 95.56 79 LYS A N 1
ATOM 606 C CA . LYS A 1 79 ? 9.269 -1.012 3.643 1.00 95.56 79 LYS A CA 1
ATOM 607 C C . LYS A 1 79 ? 8.950 -2.502 3.771 1.00 95.56 79 LYS A C 1
ATOM 609 O O . LYS A 1 79 ? 9.506 -3.297 3.018 1.00 95.56 79 LYS A O 1
ATOM 614 N N . LEU A 1 80 ? 8.044 -2.896 4.668 1.00 96.75 80 LEU A N 1
ATOM 615 C CA . LEU A 1 80 ? 7.577 -4.286 4.750 1.00 96.75 80 LEU A CA 1
ATOM 616 C C . LEU A 1 80 ? 6.804 -4.696 3.491 1.00 96.75 80 LEU A C 1
ATOM 618 O O . LEU A 1 80 ? 7.045 -5.772 2.948 1.00 96.75 80 LEU A O 1
ATOM 622 N N . ALA A 1 81 ? 5.933 -3.825 2.978 1.00 98.00 81 ALA A N 1
ATOM 623 C CA . ALA A 1 81 ? 5.198 -4.066 1.741 1.00 98.00 81 ALA A CA 1
ATOM 624 C C . ALA A 1 81 ? 6.137 -4.235 0.537 1.00 98.00 81 ALA A C 1
ATOM 626 O O . ALA A 1 81 ? 5.867 -5.059 -0.335 1.00 98.00 81 ALA A O 1
ATOM 627 N N . ARG A 1 82 ? 7.275 -3.525 0.503 1.00 96.19 82 ARG A N 1
ATOM 628 C CA . ARG A 1 82 ? 8.302 -3.689 -0.540 1.00 96.19 82 ARG A CA 1
ATOM 629 C C . ARG A 1 82 ? 8.830 -5.122 -0.618 1.00 96.19 82 ARG A C 1
ATOM 631 O O . ARG A 1 82 ? 9.047 -5.620 -1.724 1.00 96.19 82 ARG A O 1
ATOM 638 N N . ASN A 1 83 ? 8.994 -5.792 0.522 1.00 94.69 83 ASN A N 1
ATOM 639 C CA . ASN A 1 83 ? 9.461 -7.180 0.565 1.00 94.69 83 ASN A CA 1
ATOM 640 C C . ASN A 1 83 ? 8.470 -8.139 -0.111 1.00 94.69 83 ASN A C 1
ATOM 642 O O . ASN A 1 83 ? 8.884 -9.161 -0.638 1.00 94.69 83 ASN A O 1
ATOM 646 N N . LEU A 1 84 ? 7.179 -7.804 -0.137 1.00 96.19 84 LEU A N 1
ATOM 647 C CA . LEU A 1 84 ? 6.130 -8.631 -0.740 1.00 96.19 84 LEU A CA 1
ATOM 648 C C . LEU A 1 84 ? 5.981 -8.426 -2.252 1.00 96.19 84 LEU A C 1
ATOM 650 O O . LEU A 1 84 ? 5.225 -9.149 -2.884 1.00 96.19 84 LEU A O 1
ATOM 654 N N . VAL A 1 85 ? 6.646 -7.426 -2.834 1.00 95.19 85 VAL A N 1
ATOM 655 C CA . VAL A 1 85 ? 6.508 -7.074 -4.262 1.00 95.19 85 VAL A CA 1
ATOM 656 C C . VAL A 1 85 ? 7.848 -7.049 -4.996 1.00 95.19 85 VAL A C 1
ATOM 658 O O . VA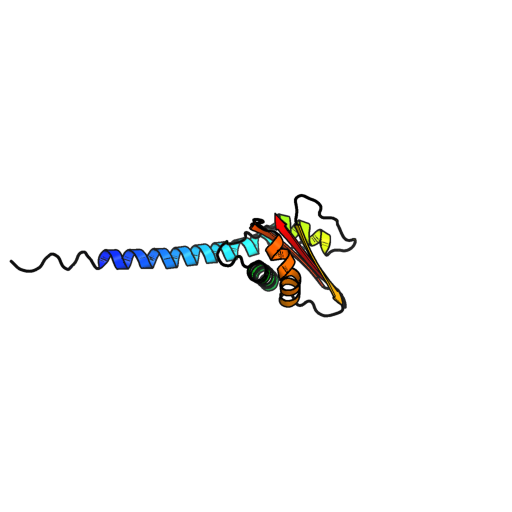L A 1 85 ? 7.917 -6.608 -6.141 1.00 95.19 85 VAL A O 1
ATOM 661 N N . THR A 1 86 ? 8.923 -7.493 -4.349 1.00 91.88 86 THR A N 1
ATOM 662 C CA . THR A 1 86 ? 10.260 -7.616 -4.944 1.00 91.88 86 THR A CA 1
ATOM 663 C C . THR A 1 86 ? 10.627 -9.090 -5.018 1.00 91.88 86 THR A C 1
ATOM 665 O O . THR A 1 86 ? 10.282 -9.837 -4.113 1.00 91.88 86 THR A O 1
ATOM 668 N N . GLU A 1 87 ? 11.322 -9.499 -6.077 1.00 85.06 87 GLU A N 1
ATOM 669 C CA . GLU A 1 87 ? 11.807 -10.873 -6.222 1.00 85.06 87 GLU A CA 1
ATOM 670 C C . GLU A 1 87 ? 13.191 -11.042 -5.562 1.00 85.06 87 GLU A C 1
ATOM 672 O O . GLU A 1 87 ? 14.062 -10.192 -5.781 1.00 85.06 87 GLU A O 1
ATOM 677 N N . PRO A 1 88 ? 13.430 -12.127 -4.799 1.00 86.69 88 PRO A N 1
ATOM 678 C CA . PRO A 1 88 ? 12.456 -13.149 -4.407 1.00 86.69 88 PRO A CA 1
ATOM 679 C C . PRO A 1 88 ? 11.438 -12.611 -3.393 1.00 86.69 88 PRO A C 1
ATOM 681 O O . PRO A 1 88 ? 11.791 -11.799 -2.534 1.00 86.69 88 PRO A O 1
ATOM 684 N N . LEU A 1 89 ? 10.196 -13.099 -3.472 1.00 87.12 89 LEU A N 1
ATOM 685 C CA . LEU A 1 89 ? 9.133 -12.700 -2.547 1.00 87.12 89 LEU A CA 1
ATOM 686 C C . LEU A 1 89 ? 9.538 -12.934 -1.087 1.00 87.12 89 LEU A C 1
ATOM 688 O O . LEU A 1 89 ? 9.860 -14.048 -0.672 1.00 87.12 89 LEU A O 1
ATOM 692 N N . GLY A 1 90 ? 9.486 -11.866 -0.298 1.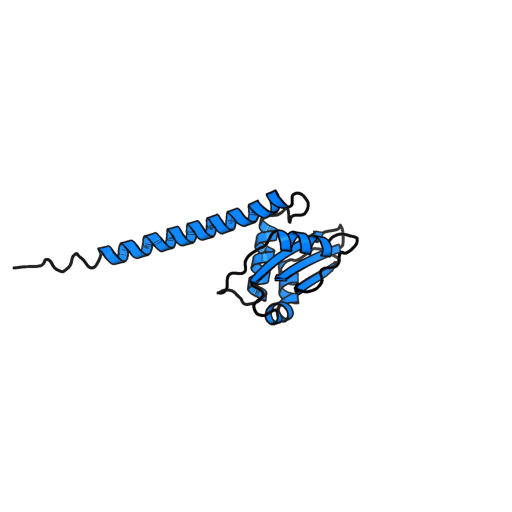00 89.50 90 GLY A N 1
ATOM 693 C CA . GLY A 1 90 ? 9.640 -11.916 1.147 1.00 89.50 90 GLY A CA 1
ATOM 694 C C . GLY A 1 90 ? 8.380 -12.415 1.855 1.00 89.50 90 GLY A C 1
ATOM 695 O O . GLY A 1 90 ? 7.316 -12.586 1.261 1.00 89.50 90 GLY A O 1
ATOM 696 N N . ILE A 1 91 ? 8.497 -12.610 3.168 1.00 89.12 91 ILE A N 1
ATOM 697 C CA . ILE A 1 91 ? 7.398 -13.041 4.038 1.00 89.12 91 ILE A CA 1
ATOM 698 C C . ILE A 1 91 ? 7.147 -11.948 5.074 1.00 89.12 91 ILE A C 1
ATOM 700 O O . ILE A 1 91 ? 8.075 -11.473 5.727 1.00 89.12 91 ILE A O 1
ATOM 704 N N . VAL A 1 92 ? 5.880 -11.571 5.247 1.00 92.06 92 VAL A N 1
ATOM 705 C CA . VAL A 1 92 ? 5.420 -10.705 6.338 1.00 92.06 92 VAL A CA 1
ATOM 706 C C . VAL A 1 92 ? 4.422 -11.506 7.166 1.00 92.06 92 VAL A C 1
ATOM 708 O O . VAL A 1 92 ? 3.337 -11.839 6.694 1.00 92.06 92 VAL A O 1
ATOM 711 N N . GLY A 1 93 ? 4.832 -11.877 8.378 1.00 86.12 93 GLY A N 1
ATOM 712 C CA . GLY A 1 93 ? 4.045 -12.701 9.295 1.00 86.12 93 GLY A CA 1
ATOM 713 C C . GLY A 1 93 ? 3.255 -11.890 10.330 1.00 86.12 93 GLY A C 1
ATOM 714 O O . GLY A 1 93 ? 3.266 -10.658 10.307 1.00 86.12 93 GLY A O 1
ATOM 715 N N . PRO A 1 94 ? 2.576 -12.571 11.270 1.00 88.88 94 PRO A N 1
ATOM 716 C CA . PRO A 1 94 ? 1.954 -11.930 12.428 1.00 88.88 94 PRO A CA 1
ATOM 717 C C . PRO A 1 94 ? 2.941 -11.017 13.185 1.00 88.88 94 PRO A C 1
ATOM 719 O O . PRO A 1 94 ? 4.126 -11.348 13.251 1.00 88.88 94 PRO A O 1
ATOM 722 N N . PRO A 1 95 ? 2.480 -9.891 13.769 1.00 92.00 95 PRO A N 1
ATOM 723 C CA . PRO A 1 95 ? 1.080 -9.496 13.987 1.00 92.00 95 PRO A CA 1
ATOM 724 C C . PRO A 1 95 ? 0.424 -8.748 12.810 1.00 92.00 95 PRO A C 1
ATOM 726 O O . PRO A 1 95 ? -0.719 -8.291 12.931 1.00 92.00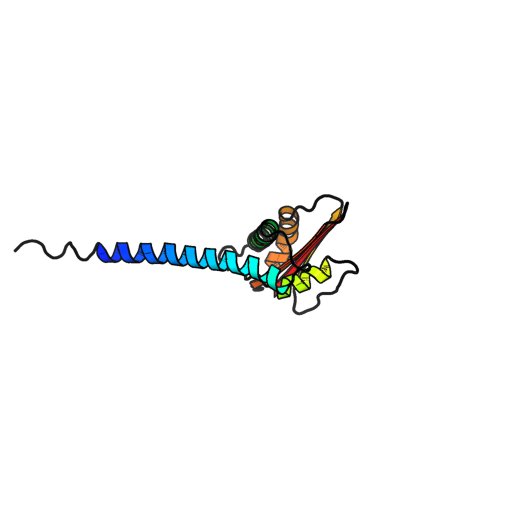 95 PRO A O 1
ATOM 729 N N . TYR A 1 96 ? 1.122 -8.617 11.681 1.00 96.56 96 TYR A N 1
ATOM 730 C CA . TYR A 1 96 ? 0.661 -7.826 10.547 1.00 96.56 96 TYR A CA 1
ATOM 731 C C . TYR A 1 96 ? -0.471 -8.502 9.768 1.00 96.56 96 TYR A C 1
ATOM 733 O O . TYR A 1 96 ? -0.583 -9.730 9.695 1.00 96.56 96 TYR A O 1
ATOM 741 N N . LYS A 1 97 ? -1.316 -7.678 9.144 1.00 96.75 97 LYS A N 1
ATOM 742 C CA . LYS A 1 97 ? -2.238 -8.116 8.087 1.00 96.75 97 LYS A CA 1
ATOM 743 C C . LYS A 1 97 ? -1.728 -7.616 6.744 1.00 96.75 97 LYS A C 1
ATOM 745 O O . LYS A 1 97 ? -1.106 -6.562 6.675 1.00 96.75 97 LYS A O 1
ATOM 750 N N . VAL A 1 98 ? -1.987 -8.378 5.687 1.00 96.94 98 VAL A N 1
ATOM 751 C CA . VAL A 1 98 ? -1.433 -8.122 4.354 1.00 96.94 98 VAL A CA 1
ATOM 752 C C . VAL A 1 98 ? -2.531 -8.228 3.311 1.00 96.94 98 VAL A C 1
ATOM 754 O O . VAL A 1 98 ? -3.224 -9.242 3.273 1.00 96.94 98 VAL A O 1
ATOM 757 N N . THR A 1 99 ? -2.670 -7.224 2.449 1.00 97.56 99 THR A N 1
ATOM 758 C CA . THR A 1 99 ? -3.343 -7.380 1.153 1.00 97.56 99 THR A CA 1
ATOM 759 C C . THR A 1 99 ? -2.299 -7.560 0.061 1.00 97.56 99 THR A C 1
ATOM 761 O O . THR A 1 99 ? -1.208 -6.996 0.141 1.00 97.56 99 THR A O 1
ATOM 764 N N . PHE A 1 100 ? -2.631 -8.348 -0.958 1.00 96.75 100 PHE A N 1
ATOM 765 C CA . PHE A 1 100 ? -1.754 -8.613 -2.092 1.00 96.75 100 PHE A CA 1
ATOM 766 C C . PHE A 1 100 ? -2.589 -8.799 -3.361 1.00 96.75 100 PHE A C 1
ATOM 768 O O . PHE A 1 100 ? -3.671 -9.385 -3.317 1.00 96.75 100 PHE A O 1
ATOM 775 N N . ASP A 1 101 ? -2.107 -8.279 -4.484 1.00 95.94 101 ASP A N 1
ATOM 776 C CA . ASP A 1 101 ? -2.630 -8.551 -5.823 1.00 95.94 101 ASP A CA 1
ATOM 777 C C . ASP A 1 101 ? -1.453 -8.619 -6.795 1.00 95.94 101 ASP A C 1
ATOM 779 O O . ASP A 1 101 ? -0.517 -7.818 -6.723 1.00 95.94 101 ASP A O 1
ATOM 783 N N . ALA A 1 102 ? -1.510 -9.572 -7.716 1.00 94.94 102 ALA A N 1
ATOM 784 C CA . ALA A 1 102 ? -0.529 -9.726 -8.774 1.00 94.94 102 ALA A CA 1
ATOM 785 C C . ALA A 1 102 ? -1.227 -10.193 -10.045 1.00 94.94 102 ALA A C 1
ATOM 787 O O . ALA A 1 102 ? -2.212 -10.930 -9.998 1.00 94.94 102 ALA A O 1
ATOM 788 N N . GLY A 1 103 ? -0.707 -9.771 -11.188 1.00 93.44 103 GLY A N 1
ATOM 789 C CA . GLY A 1 103 ? -1.307 -10.111 -12.467 1.00 93.44 103 GLY A CA 1
ATOM 790 C C . GLY A 1 103 ? -0.443 -9.707 -13.644 1.00 93.44 103 GLY A C 1
ATOM 791 O O . GLY A 1 103 ? 0.565 -9.010 -13.497 1.00 93.44 103 GLY A O 1
ATOM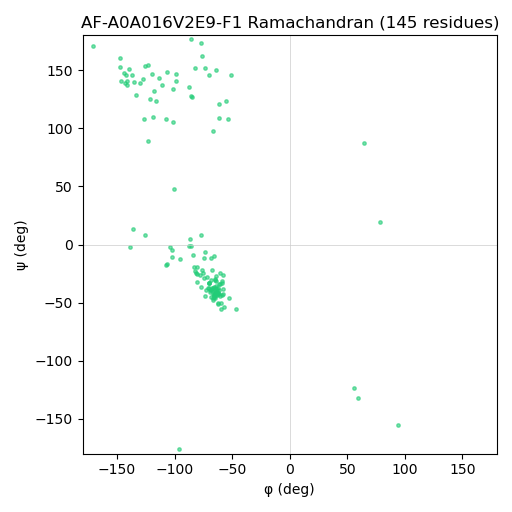 792 N N . ASP A 1 104 ? -0.854 -10.158 -14.824 1.00 93.94 104 ASP A N 1
ATOM 793 C CA . ASP A 1 104 ? -0.270 -9.713 -16.080 1.00 93.94 104 ASP A CA 1
ATOM 794 C C . ASP A 1 104 ? -0.891 -8.367 -16.518 1.00 93.94 104 ASP A C 1
ATOM 796 O O . ASP A 1 104 ? -2.039 -8.051 -16.201 1.00 93.94 104 ASP A O 1
ATOM 800 N N . GLY A 1 105 ? -0.135 -7.565 -17.267 1.00 90.38 105 GLY A N 1
ATOM 801 C CA . GLY A 1 105 ? -0.584 -6.290 -17.832 1.00 90.38 105 GLY A CA 1
ATOM 802 C C . GLY A 1 105 ? -0.266 -5.055 -16.982 1.00 90.38 105 GLY A C 1
ATOM 803 O O . GLY A 1 105 ? 0.715 -5.008 -16.236 1.00 90.38 105 GLY A O 1
ATOM 804 N N . THR A 1 106 ? -1.066 -4.004 -17.165 1.00 91.06 106 THR A N 1
ATOM 805 C CA . THR A 1 106 ? -0.866 -2.698 -16.523 1.00 91.06 106 THR A CA 1
ATOM 806 C C . THR A 1 106 ? -1.495 -2.674 -15.133 1.00 91.06 106 THR A C 1
ATOM 808 O O . THR A 1 106 ? -2.685 -2.932 -14.981 1.00 91.06 106 THR A O 1
ATOM 811 N N . LEU A 1 107 ? -0.713 -2.295 -14.117 1.00 93.44 107 LEU A N 1
ATOM 812 C CA . LEU A 1 107 ? -1.217 -2.108 -12.755 1.00 93.44 107 LEU A CA 1
ATOM 813 C C . LEU A 1 107 ? -2.282 -1.004 -12.695 1.00 93.44 107 LEU A C 1
ATOM 815 O O . LEU A 1 107 ? -1.968 0.165 -12.942 1.00 93.44 107 LEU A O 1
ATOM 819 N N . ASN A 1 108 ? -3.483 -1.365 -12.241 1.00 94.75 108 ASN A N 1
ATOM 820 C CA . ASN A 1 108 ? -4.511 -0.429 -11.799 1.00 94.75 108 ASN A CA 1
ATOM 821 C C . ASN A 1 108 ? -4.634 -0.476 -10.265 1.00 94.75 108 ASN A C 1
ATOM 823 O O . ASN A 1 108 ? -5.143 -1.440 -9.687 1.00 94.75 108 ASN A O 1
ATOM 827 N N . LEU A 1 109 ? -4.155 0.581 -9.602 1.00 94.94 109 LEU A N 1
ATOM 828 C CA . LEU A 1 109 ? -4.143 0.687 -8.138 1.00 94.94 109 LEU A CA 1
ATOM 829 C C . LEU A 1 109 ? -5.557 0.713 -7.546 1.00 94.94 109 LEU A C 1
ATOM 831 O O . LEU A 1 109 ? -5.797 0.095 -6.511 1.00 94.94 109 LEU A O 1
ATOM 835 N N . LYS A 1 110 ? -6.498 1.374 -8.228 1.00 95.62 110 LYS A N 1
ATOM 836 C CA . LYS A 1 110 ? -7.896 1.467 -7.800 1.00 95.62 110 LYS A CA 1
ATOM 837 C C . LYS A 1 110 ? -8.590 0.112 -7.858 1.00 95.62 110 LYS A C 1
ATOM 839 O O . LYS A 1 110 ? -9.249 -0.286 -6.900 1.00 95.62 110 LYS A O 1
ATOM 844 N N . ASP A 1 111 ? -8.403 -0.622 -8.952 1.00 95.81 111 ASP A N 1
ATOM 845 C CA . ASP A 1 111 ? -8.981 -1.962 -9.089 1.00 95.81 111 ASP A CA 1
ATOM 846 C C . ASP A 1 111 ? -8.388 -2.928 -8.059 1.00 95.81 111 ASP A C 1
ATOM 848 O O . ASP A 1 111 ? -9.126 -3.708 -7.459 1.00 95.81 111 ASP A O 1
ATOM 852 N N . SER A 1 112 ? -7.080 -2.828 -7.795 1.00 96.50 112 SER A N 1
ATOM 853 C CA . SER A 1 112 ? -6.405 -3.626 -6.762 1.00 96.50 112 SER A CA 1
ATOM 854 C C . SER A 1 112 ? -7.018 -3.373 -5.379 1.00 96.50 112 SER A C 1
ATOM 856 O O . SER A 1 112 ? -7.454 -4.311 -4.715 1.00 96.50 112 SER A O 1
ATOM 858 N N . ALA A 1 113 ? -7.160 -2.104 -4.979 1.00 95.56 113 ALA A N 1
ATOM 859 C CA . ALA A 1 113 ? -7.787 -1.738 -3.709 1.00 95.56 113 ALA A CA 1
ATOM 860 C C . ALA A 1 113 ? -9.256 -2.189 -3.619 1.00 95.56 113 ALA A C 1
ATOM 862 O O . ALA A 1 113 ? -9.693 -2.692 -2.582 1.00 95.56 113 ALA A O 1
ATOM 863 N N . LYS A 1 114 ? -10.015 -2.080 -4.719 1.00 95.44 114 LYS A N 1
ATOM 864 C CA . LYS A 1 114 ? -11.411 -2.532 -4.793 1.00 95.44 114 LYS A CA 1
ATOM 865 C C . LYS A 1 114 ? -11.544 -4.041 -4.572 1.00 95.44 114 LYS A C 1
ATOM 867 O O . LYS A 1 114 ? -12.455 -4.453 -3.855 1.00 95.44 114 LYS A O 1
ATOM 872 N N . LYS A 1 115 ? -10.650 -4.860 -5.142 1.00 96.25 115 LYS A N 1
ATOM 873 C CA . LYS A 1 115 ? -10.638 -6.322 -4.925 1.00 96.25 115 LYS A CA 1
ATOM 874 C C . LYS A 1 115 ? -10.463 -6.683 -3.448 1.00 96.25 115 LYS A C 1
ATOM 876 O O . LYS A 1 115 ? -11.002 -7.686 -2.996 1.00 96.25 115 LYS A O 1
ATOM 881 N N . TRP A 1 116 ? -9.743 -5.861 -2.688 1.00 96.88 116 TRP A N 1
ATOM 882 C CA . TRP A 1 116 ? -9.474 -6.115 -1.273 1.00 96.88 116 TRP A CA 1
ATOM 883 C C . TRP A 1 116 ? -10.566 -5.630 -0.323 1.00 96.88 116 TRP A C 1
ATOM 885 O O . TRP A 1 116 ? -10.416 -5.821 0.881 1.00 96.88 116 TRP A O 1
ATOM 895 N N . LYS A 1 117 ? -11.650 -5.012 -0.815 1.00 94.75 117 LYS A N 1
ATOM 896 C CA . LYS A 1 117 ? -12.683 -4.375 0.020 1.00 94.75 117 LYS A CA 1
ATOM 897 C C . LYS A 1 117 ? -13.130 -5.253 1.193 1.00 94.75 117 LYS A C 1
ATOM 899 O O . LYS A 1 117 ? -12.990 -4.846 2.344 1.00 94.75 117 LYS A O 1
ATOM 904 N N . ASP A 1 118 ? -13.584 -6.474 0.922 1.00 94.88 118 ASP A N 1
ATOM 905 C CA . ASP A 1 118 ? -14.092 -7.374 1.964 1.00 94.88 118 ASP A CA 1
ATOM 906 C C . ASP A 1 118 ? -13.002 -7.768 2.968 1.00 94.88 118 ASP A C 1
ATOM 908 O O . ASP A 1 118 ? -13.261 -7.901 4.165 1.00 94.88 118 ASP A O 1
ATOM 912 N N . GLN A 1 119 ? -11.766 -7.943 2.495 1.00 95.44 119 GLN A N 1
ATOM 913 C CA . GLN A 1 119 ? -10.624 -8.240 3.352 1.00 95.44 119 GLN A CA 1
ATOM 914 C C . GLN A 1 119 ? -10.300 -7.045 4.258 1.00 95.44 119 GLN A C 1
ATOM 916 O O . GLN A 1 119 ? -10.153 -7.223 5.464 1.00 95.44 119 GLN A O 1
ATOM 921 N N . LEU A 1 120 ? -10.228 -5.835 3.698 1.00 94.56 120 LEU A N 1
ATOM 922 C CA . LEU A 1 120 ? -9.925 -4.591 4.410 1.00 94.56 120 LEU A CA 1
ATOM 923 C C . LEU A 1 120 ? -10.970 -4.281 5.485 1.00 94.56 120 LEU A C 1
ATOM 925 O O . LEU A 1 120 ? -10.611 -3.921 6.612 1.00 94.56 120 LEU A O 1
ATOM 929 N N . GLN A 1 121 ? -12.251 -4.477 5.165 1.00 92.62 121 GLN A N 1
ATOM 930 C CA . GLN A 1 121 ? -13.357 -4.312 6.109 1.00 92.62 121 GLN A CA 1
ATOM 931 C C . GLN A 1 121 ? -13.251 -5.290 7.290 1.00 92.62 121 GLN A C 1
ATOM 933 O O . GLN A 1 121 ? -13.485 -4.906 8.434 1.00 92.62 121 GLN A O 1
ATOM 938 N N . LYS A 1 122 ? -12.794 -6.527 7.050 1.00 92.88 122 LYS A N 1
ATOM 939 C CA . LYS A 1 122 ? -12.565 -7.540 8.098 1.00 92.88 122 LYS A CA 1
ATOM 940 C C . LYS A 1 122 ? -11.314 -7.298 8.951 1.00 92.88 122 LYS A C 1
ATOM 942 O O . LYS A 1 122 ? -11.160 -7.947 9.981 1.00 92.88 122 LYS A O 1
ATOM 947 N N . MET A 1 123 ? -10.419 -6.378 8.572 1.00 90.38 123 MET A N 1
ATOM 948 C CA . MET A 1 123 ? -9.212 -6.075 9.361 1.00 90.38 123 MET A CA 1
ATOM 949 C C . MET A 1 123 ? -9.495 -5.267 10.639 1.00 90.38 123 MET A C 1
ATOM 951 O O . MET A 1 123 ? -8.572 -5.051 11.417 1.00 90.38 123 MET A O 1
ATOM 955 N N . GLY A 1 124 ? -10.729 -4.806 10.871 1.00 84.06 124 GLY A N 1
ATOM 956 C CA . GLY A 1 124 ? -11.110 -4.124 12.114 1.00 84.06 124 GLY A CA 1
ATOM 957 C C . GLY A 1 124 ? -10.296 -2.853 12.383 1.00 84.06 124 GLY A C 1
ATOM 958 O O . GLY A 1 124 ? -10.109 -2.032 11.481 1.00 84.06 124 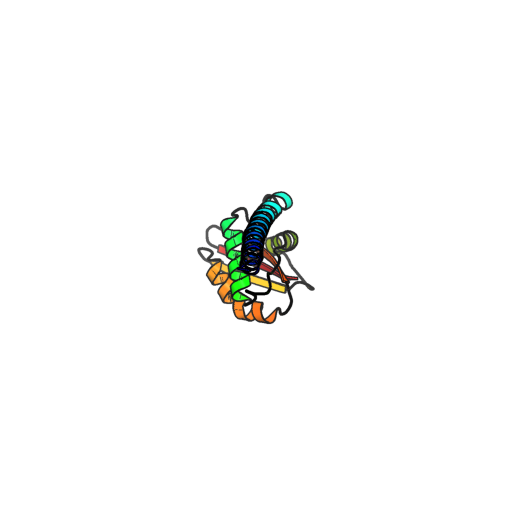GLY A O 1
ATOM 959 N N . GLU A 1 125 ? -9.793 -2.718 13.612 1.00 85.75 125 GLU A N 1
ATOM 960 C CA . GLU A 1 125 ? -9.155 -1.514 14.176 1.00 85.75 125 GLU A CA 1
ATOM 961 C C . GLU A 1 125 ? -7.712 -1.240 13.717 1.00 85.75 125 GLU A C 1
ATOM 963 O O . GLU A 1 125 ? -7.070 -0.334 14.239 1.00 85.75 125 GLU A O 1
ATOM 968 N N . LYS A 1 126 ? -7.190 -1.985 12.737 1.00 90.62 126 LYS A N 1
ATOM 969 C CA . LYS A 1 126 ? -5.877 -1.719 12.128 1.00 90.62 126 LYS A CA 1
ATOM 970 C C . LYS A 1 126 ? -5.871 -0.335 11.473 1.00 90.62 126 LYS A C 1
ATOM 972 O O . LYS A 1 126 ? -6.553 -0.143 10.464 1.00 90.62 126 LYS A O 1
ATOM 977 N N . LYS A 1 127 ? -5.149 0.620 12.065 1.00 91.44 127 LYS A N 1
ATOM 978 C CA . LYS A 1 127 ? -5.162 2.045 11.681 1.00 91.44 127 LYS A CA 1
ATOM 979 C C . LYS A 1 127 ? -3.896 2.475 10.956 1.00 91.44 127 LYS A C 1
ATOM 981 O O . LYS A 1 127 ? -3.932 3.512 10.302 1.00 91.44 127 LYS A O 1
ATOM 986 N N . LYS A 1 128 ? -2.810 1.701 11.026 1.00 94.38 128 LYS A N 1
ATOM 987 C CA . LYS A 1 128 ? -1.582 2.000 10.285 1.00 94.38 128 LYS A CA 1
ATOM 988 C C . LYS A 1 128 ? -1.521 1.178 9.012 1.00 94.38 128 LYS A C 1
ATOM 990 O O . LYS A 1 128 ? -1.883 0.002 9.006 1.00 94.38 128 LYS A O 1
ATOM 995 N N . VAL A 1 129 ? -1.053 1.794 7.934 1.00 95.31 129 VAL A N 1
ATOM 996 C CA . VAL A 1 129 ? -0.848 1.119 6.652 1.00 95.31 129 VAL A CA 1
ATOM 997 C C . VAL A 1 129 ? 0.400 1.624 5.955 1.00 95.31 129 VAL A C 1
ATOM 999 O O . VAL A 1 129 ? 0.722 2.803 6.007 1.00 95.31 129 VAL A O 1
ATOM 1002 N N . GLY A 1 130 ? 1.084 0.741 5.246 1.00 96.25 130 GLY A N 1
ATOM 1003 C CA . GLY A 1 130 ? 2.063 1.134 4.245 1.00 96.25 130 GLY A CA 1
ATOM 1004 C C . GLY A 1 130 ? 1.978 0.195 3.059 1.00 96.25 130 GLY A C 1
ATOM 1005 O O . GLY A 1 130 ? 1.750 -1.004 3.222 1.00 96.25 130 GLY A O 1
ATOM 1006 N N . CYS A 1 131 ? 2.105 0.747 1.858 1.00 97.69 131 CYS A N 1
ATOM 1007 C CA . CYS A 1 131 ? 1.900 0.004 0.625 1.00 97.69 131 CYS A CA 1
ATOM 1008 C C . CYS A 1 131 ? 3.111 0.117 -0.292 1.00 97.69 131 CYS A C 1
ATOM 1010 O O . CYS A 1 131 ? 3.835 1.107 -0.267 1.00 97.69 131 CYS A O 1
ATOM 1012 N N . ASN A 1 132 ? 3.305 -0.881 -1.146 1.00 97.69 132 ASN A N 1
ATOM 1013 C CA . ASN A 1 132 ? 4.316 -0.842 -2.192 1.00 97.69 132 ASN A CA 1
ATOM 1014 C C . ASN A 1 132 ? 3.834 -1.610 -3.424 1.00 97.69 132 ASN A C 1
ATOM 1016 O O . ASN A 1 132 ? 2.921 -2.434 -3.344 1.00 97.69 132 ASN A O 1
ATOM 1020 N N . PHE A 1 133 ? 4.441 -1.334 -4.573 1.00 97.00 133 PHE A N 1
ATOM 1021 C CA . PHE A 1 133 ? 4.169 -2.071 -5.798 1.00 97.00 133 PHE A CA 1
ATOM 1022 C C . PHE A 1 133 ? 5.411 -2.167 -6.670 1.00 97.00 133 PHE A C 1
ATOM 1024 O O . PHE A 1 133 ? 6.254 -1.272 -6.689 1.00 97.00 133 PHE A O 1
ATOM 1031 N N . SER A 1 134 ? 5.467 -3.221 -7.472 1.00 94.00 134 SER A N 1
ATOM 1032 C CA . SER A 1 134 ? 6.422 -3.359 -8.559 1.00 94.00 134 SER A CA 1
ATOM 1033 C C . SER A 1 134 ? 5.692 -3.495 -9.890 1.00 94.00 134 SER A C 1
ATOM 1035 O O . SER A 1 134 ? 4.578 -4.020 -9.987 1.00 94.00 134 SER A O 1
ATOM 1037 N N . LYS A 1 135 ? 6.320 -2.957 -10.936 1.00 89.38 135 LYS A N 1
ATOM 1038 C CA . LYS A 1 135 ? 5.848 -3.051 -12.317 1.00 89.38 135 LYS A CA 1
ATOM 1039 C C . LYS A 1 135 ? 6.991 -3.595 -13.163 1.00 89.38 135 LYS A C 1
ATOM 1041 O O . LYS A 1 135 ? 7.977 -2.902 -13.395 1.00 89.38 135 LYS A O 1
ATOM 1046 N N . GLY A 1 136 ? 6.865 -4.839 -13.602 1.00 81.88 136 GLY A N 1
ATOM 1047 C CA . GLY A 1 136 ? 7.689 -5.413 -14.659 1.00 81.88 136 GLY A CA 1
ATOM 1048 C C . GLY A 1 136 ? 7.110 -5.102 -16.041 1.00 81.88 136 GLY A C 1
ATOM 1049 O O . GLY A 1 136 ? 6.018 -4.553 -16.169 1.00 81.88 136 GLY A O 1
ATOM 1050 N N . LYS A 1 137 ? 7.810 -5.514 -17.107 1.00 76.94 137 LYS A N 1
ATOM 1051 C CA . LYS A 1 137 ? 7.374 -5.275 -18.501 1.00 76.94 137 LYS A CA 1
ATOM 1052 C C . LYS A 1 137 ? 5.992 -5.857 -18.835 1.00 76.94 137 LYS A C 1
ATOM 1054 O O . LYS A 1 137 ? 5.350 -5.381 -19.763 1.00 76.94 137 LYS A O 1
ATOM 1059 N N . LYS A 1 138 ? 5.564 -6.909 -18.130 1.00 83.12 138 LYS A N 1
ATOM 1060 C CA . LYS A 1 138 ? 4.292 -7.612 -18.375 1.00 83.12 138 LYS A CA 1
ATOM 1061 C C . LYS A 1 138 ? 3.536 -7.999 -17.110 1.00 83.12 138 LYS A C 1
ATOM 1063 O O . LYS A 1 138 ? 2.478 -8.592 -17.234 1.00 83.12 138 LYS A O 1
ATOM 1068 N N . ARG A 1 139 ? 4.080 -7.723 -15.926 1.00 92.06 139 ARG A N 1
ATOM 1069 C CA . ARG A 1 139 ? 3.542 -8.199 -14.651 1.00 92.06 139 ARG A CA 1
ATOM 1070 C C . ARG A 1 139 ? 3.571 -7.103 -13.617 1.00 92.06 139 ARG A C 1
ATOM 1072 O O . ARG A 1 139 ? 4.513 -6.311 -13.598 1.00 92.06 139 ARG A O 1
ATOM 1079 N N . TYR A 1 140 ? 2.577 -7.095 -12.749 1.00 94.94 140 TYR A N 1
ATOM 1080 C CA . TYR A 1 140 ? 2.548 -6.232 -11.585 1.00 94.94 140 TYR A CA 1
ATOM 1081 C C . TYR A 1 140 ? 2.405 -7.048 -10.309 1.00 94.94 140 TYR A C 1
ATOM 1083 O O . TYR A 1 140 ? 1.836 -8.139 -10.310 1.00 94.94 140 TYR A O 1
ATOM 1091 N N . MET A 1 141 ? 2.891 -6.464 -9.222 1.00 96.56 141 MET A N 1
ATOM 1092 C CA . MET A 1 141 ? 2.597 -6.886 -7.860 1.00 96.56 141 MET A CA 1
ATOM 1093 C C . MET A 1 141 ? 2.305 -5.639 -7.040 1.00 96.56 141 MET A C 1
ATOM 1095 O O . MET A 1 141 ? 2.972 -4.618 -7.203 1.00 96.56 141 MET A O 1
ATOM 1099 N N . VAL A 1 142 ? 1.322 -5.706 -6.157 1.00 97.69 142 VAL A N 1
ATOM 1100 C CA . VAL A 1 142 ? 1.005 -4.637 -5.212 1.00 97.69 142 VAL A CA 1
ATOM 1101 C C . VAL A 1 142 ? 0.613 -5.260 -3.883 1.00 97.69 142 VAL A C 1
ATOM 1103 O O . VAL A 1 142 ? -0.122 -6.245 -3.838 1.00 97.69 142 VAL A O 1
ATOM 1106 N N . ALA A 1 143 ? 1.113 -4.679 -2.799 1.00 98.12 143 ALA A N 1
ATOM 1107 C CA . ALA A 1 143 ? 0.828 -5.125 -1.449 1.00 98.12 143 ALA A CA 1
ATOM 1108 C C . ALA A 1 143 ? 0.620 -3.938 -0.512 1.00 98.12 143 ALA A C 1
ATOM 1110 O O . ALA A 1 143 ? 1.230 -2.881 -0.694 1.00 98.12 143 ALA A O 1
ATOM 1111 N N . CYS A 1 144 ? -0.186 -4.142 0.526 1.00 98.12 144 CYS A N 1
ATOM 1112 C CA . CYS A 1 144 ? -0.257 -3.249 1.677 1.00 98.12 144 CYS A CA 1
ATOM 1113 C C . CYS A 1 144 ? -0.140 -4.058 2.966 1.00 98.12 144 CYS A C 1
ATOM 1115 O O . CYS A 1 144 ? -0.727 -5.135 3.087 1.00 98.12 144 CYS A O 1
ATOM 1117 N N . VAL A 1 145 ? 0.610 -3.527 3.927 1.00 98.12 145 VAL A N 1
ATOM 1118 C CA . VAL A 1 145 ? 0.812 -4.107 5.257 1.00 98.12 145 VAL A CA 1
ATOM 1119 C C . VAL A 1 145 ? 0.122 -3.219 6.283 1.00 98.12 145 VAL A C 1
ATOM 1121 O O . VAL A 1 145 ? 0.205 -1.995 6.189 1.00 98.12 145 VAL A O 1
ATOM 1124 N N . PHE A 1 146 ? -0.560 -3.840 7.244 1.00 96.69 146 PHE A N 1
ATOM 1125 C CA . PHE A 1 146 ? -1.412 -3.174 8.224 1.00 96.69 146 PHE A CA 1
ATOM 1126 C C . PHE A 1 146 ? -1.058 -3.572 9.655 1.00 96.69 146 PHE A C 1
ATOM 1128 O O . PHE A 1 146 ? -0.808 -4.754 9.932 1.00 96.69 146 PHE A O 1
ATOM 1135 N N . GLU A 1 147 ? -1.136 -2.594 10.558 1.00 94.94 147 GLU A N 1
ATOM 1136 C CA . GLU A 1 147 ? -0.904 -2.730 12.002 1.00 94.94 147 GLU A CA 1
ATOM 1137 C C . GLU A 1 147 ? -1.966 -2.025 12.853 1.00 94.94 147 GLU A C 1
ATOM 1139 O O . GLU A 1 147 ? -2.564 -1.011 12.413 1.00 94.94 147 GLU A O 1
#

pLDDT: mean 82.23, std 17.8, range [41.41, 98.12]

Organism: NCBI:txid53326

Sequence (147 aa):
MTSLITLVACAFYLLVITTSAEAEAAEEESKKKFMAECNEKLGDKAIGNPHARKMLFAEVQIAKGQWNNLMEYSCDLEKLARNLVTEPLGIVGPPYKVTFDAGDGTLNLKDSAKKWKDQLQKMGEKKKVGCNFSKGKKRYMVACVFE

Secondary structure (DSSP, 8-state):
----STTSSHHHHHHHHHHHHHHHHHHHHHHHHHHHHHHHHHGGGS-S-HHHHHHHHHHHHHHHT-TTS-PEE-HHHHHHHHHTSSSSPP---TT-EEEEEEEES---HHHHHHHTHHHHHHTTT--EEEEEEEE-SSEEEEEEEE-